Protein AF-A0A6G3XVT5-F1 (afdb_monomer_lite)

Radius of gyration: 16.62 Å; chains: 1; bounding box: 34×27×42 Å

InterPro domains:
  IPR014729 Rossmann-like alpha/beta/alpha sandwich fold [G3DSA:3.40.50.620] (2-60)

Structure (mmCIF, N/CA/C/O backbone):
data_AF-A0A6G3XVT5-F1
#
_entry.id   AF-A0A6G3XVT5-F1
#
loop_
_atom_site.group_PDB
_atom_site.id
_atom_site.type_symbol
_atom_site.label_atom_id
_atom_site.label_alt_id
_atom_site.label_comp_id
_atom_site.label_asym_id
_atom_site.label_entity_id
_atom_site.label_seq_id
_atom_site.pdbx_PDB_ins_code
_atom_site.Cartn_x
_atom_site.Cartn_y
_atom_site.Cartn_z
_atom_site.occupancy
_atom_site.B_iso_or_equiv
_atom_site.auth_seq_id
_atom_site.auth_comp_id
_atom_site.auth_asym_id
_atom_site.auth_atom_id
_atom_site.pdbx_PDB_model_num
ATOM 1 N N . GLY A 1 1 ? -1.878 -3.801 -15.586 1.00 62.06 1 GLY A N 1
ATOM 2 C CA . GLY A 1 1 ? -0.423 -3.577 -15.495 1.00 62.06 1 GLY A CA 1
ATOM 3 C C . GLY A 1 1 ? -0.042 -2.442 -16.419 1.00 62.06 1 GLY A C 1
ATOM 4 O O . GLY A 1 1 ? -0.821 -2.137 -17.315 1.00 62.06 1 GLY A O 1
ATOM 5 N N . HIS A 1 2 ? 1.109 -1.820 -16.193 1.00 69.81 2 HIS A N 1
ATOM 6 C CA . HIS A 1 2 ? 1.685 -0.836 -17.110 1.00 69.81 2 HIS A CA 1
ATOM 7 C C . HIS A 1 2 ? 2.779 -1.523 -17.928 1.00 69.81 2 HIS A C 1
ATOM 9 O O . HIS A 1 2 ? 3.552 -2.289 -17.358 1.00 69.81 2 HIS A O 1
ATOM 15 N N . VAL A 1 3 ? 2.820 -1.284 -19.240 1.00 78.00 3 VAL A N 1
ATOM 16 C CA . VAL A 1 3 ? 3.915 -1.771 -20.090 1.00 78.00 3 VAL A CA 1
ATOM 17 C C . VAL A 1 3 ? 5.144 -0.929 -19.768 1.00 78.00 3 VAL A C 1
ATOM 19 O O . VAL A 1 3 ? 5.078 0.297 -19.846 1.00 78.00 3 VAL A O 1
ATOM 22 N N . LEU A 1 4 ? 6.231 -1.576 -19.355 1.00 81.50 4 LEU A N 1
ATOM 23 C CA . LEU A 1 4 ? 7.510 -0.907 -19.138 1.00 81.50 4 LEU A CA 1
ATOM 24 C C . LEU A 1 4 ? 8.281 -0.857 -20.463 1.00 81.50 4 LEU A C 1
ATOM 26 O O . LEU A 1 4 ? 8.330 -1.858 -21.175 1.00 81.50 4 LEU A O 1
ATOM 30 N N . THR A 1 5 ? 8.880 0.291 -20.778 1.00 84.69 5 THR A N 1
ATOM 31 C CA . THR A 1 5 ? 9.735 0.496 -21.958 1.00 84.69 5 THR A CA 1
ATOM 32 C C . THR A 1 5 ? 11.065 1.099 -21.518 1.00 84.69 5 THR A C 1
ATOM 34 O O . THR A 1 5 ? 11.117 1.864 -20.554 1.00 84.69 5 THR A O 1
ATOM 37 N N . ASP A 1 6 ? 12.143 0.756 -22.212 1.00 84.19 6 ASP A N 1
ATOM 38 C CA . ASP A 1 6 ? 13.499 1.263 -21.983 1.00 84.19 6 ASP A CA 1
ATOM 39 C C . ASP A 1 6 ? 13.929 2.330 -23.006 1.00 84.19 6 ASP A C 1
ATOM 41 O O . ASP A 1 6 ? 15.070 2.794 -22.977 1.00 84.19 6 ASP A O 1
ATOM 45 N N . ASP A 1 7 ? 13.000 2.776 -23.860 1.00 86.44 7 ASP A N 1
ATOM 46 C CA . ASP A 1 7 ? 13.211 3.850 -24.831 1.00 86.44 7 ASP A CA 1
ATOM 47 C C . ASP A 1 7 ? 13.852 5.092 -24.182 1.00 86.44 7 ASP A C 1
ATOM 49 O O . ASP A 1 7 ? 13.290 5.723 -23.284 1.00 86.44 7 ASP A O 1
ATOM 53 N N . GLY A 1 8 ? 15.040 5.467 -24.667 1.00 85.12 8 GLY A N 1
ATOM 54 C CA . GLY A 1 8 ? 15.791 6.635 -24.193 1.00 85.12 8 GLY A CA 1
ATOM 55 C C . GLY A 1 8 ? 16.731 6.383 -23.007 1.00 85.12 8 GLY A C 1
ATOM 56 O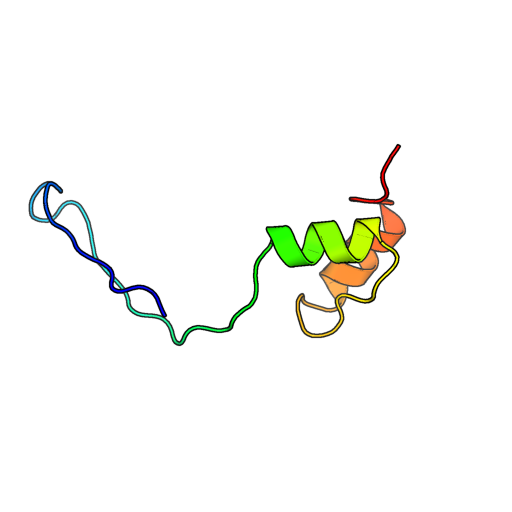 O . GLY A 1 8 ? 17.378 7.329 -22.551 1.00 85.12 8 GLY A O 1
ATOM 57 N N . LEU A 1 9 ? 16.850 5.145 -22.516 1.00 86.94 9 LEU A N 1
ATOM 58 C CA . LEU A 1 9 ? 17.806 4.779 -21.467 1.00 86.94 9 LEU A CA 1
ATOM 59 C C . LEU A 1 9 ? 19.171 4.360 -22.051 1.00 86.94 9 LEU A C 1
ATOM 61 O O . LEU A 1 9 ? 19.233 3.818 -23.154 1.00 86.94 9 LEU A O 1
ATOM 65 N N . PRO A 1 10 ? 20.287 4.587 -21.327 1.00 85.38 10 PRO A N 1
ATOM 66 C CA . PRO A 1 10 ? 21.602 4.110 -21.750 1.00 85.38 10 P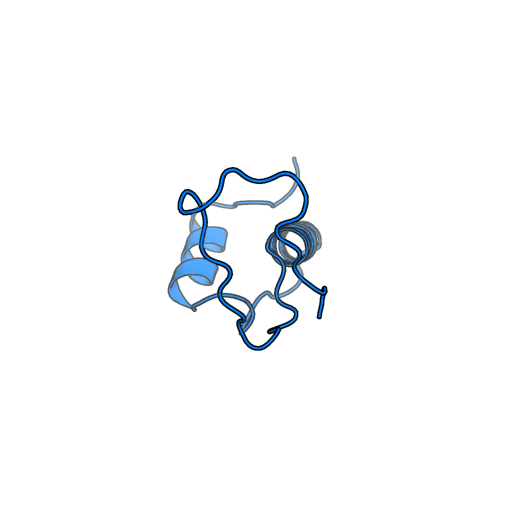RO A CA 1
ATOM 67 C C . PRO A 1 10 ? 21.656 2.579 -21.814 1.00 85.38 10 PRO A C 1
ATOM 69 O O . PRO A 1 10 ? 21.250 1.902 -20.863 1.00 85.38 10 PRO A O 1
ATOM 72 N N . GLU A 1 11 ? 22.227 2.035 -22.892 1.00 83.12 11 GLU A N 1
ATOM 73 C CA . GLU A 1 11 ? 22.427 0.590 -23.046 1.00 83.12 11 GLU A CA 1
ATOM 74 C C . GLU A 1 11 ? 23.215 -0.000 -21.865 1.00 83.12 11 GLU A C 1
ATOM 76 O O . GLU A 1 11 ? 24.240 0.535 -21.439 1.00 83.12 11 GLU A O 1
ATOM 81 N N . GLY A 1 12 ? 22.721 -1.112 -21.312 1.00 82.56 12 GLY A N 1
ATOM 82 C CA . GLY A 1 12 ? 23.365 -1.831 -20.206 1.00 82.56 12 GLY A CA 1
ATOM 83 C C . GLY A 1 12 ? 23.315 -1.132 -18.840 1.00 82.56 12 GLY A C 1
ATOM 84 O O . GLY A 1 12 ? 23.779 -1.710 -17.858 1.00 82.56 12 GLY A O 1
ATOM 85 N N . GLY A 1 13 ? 22.746 0.076 -18.743 1.00 87.00 13 GLY A N 1
ATOM 86 C CA . GLY A 1 13 ? 22.618 0.816 -17.483 1.00 87.00 13 GLY A CA 1
ATOM 87 C C . GLY A 1 13 ? 21.379 0.458 -16.659 1.00 87.00 13 GLY A C 1
ATOM 88 O O . GLY A 1 13 ? 21.317 0.788 -15.475 1.00 87.00 13 GLY A O 1
ATOM 89 N N . VAL A 1 14 ? 20.387 -0.198 -17.269 1.00 88.56 14 VAL A N 1
ATOM 90 C CA . VAL A 1 14 ? 19.085 -0.492 -16.653 1.00 88.56 14 VAL A CA 1
ATOM 91 C C . VAL A 1 14 ? 18.634 -1.908 -17.009 1.00 88.56 14 VAL A C 1
ATOM 93 O O . VAL A 1 14 ? 18.9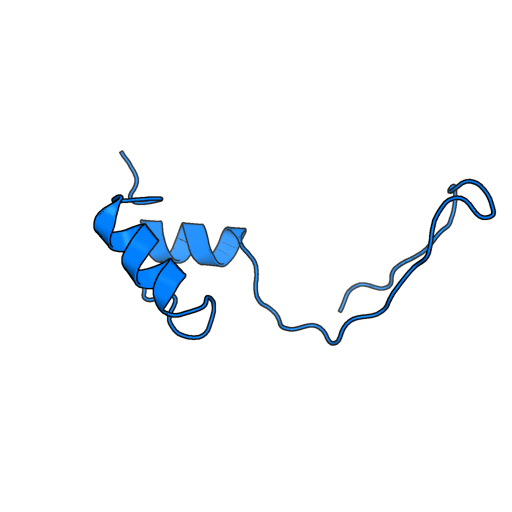54 -2.434 -18.072 1.00 88.56 14 VAL A O 1
ATOM 96 N N . SER A 1 15 ? 17.892 -2.547 -16.105 1.00 87.81 15 SER A N 1
ATOM 97 C CA . SER A 1 15 ? 17.223 -3.826 -16.353 1.00 87.81 15 SER A CA 1
ATOM 98 C C . SER A 1 15 ? 15.758 -3.723 -15.950 1.00 87.81 15 SER A C 1
ATOM 100 O O . SER A 1 15 ? 15.447 -3.340 -14.822 1.00 87.81 15 SER A O 1
ATOM 102 N N . LEU A 1 16 ? 14.863 -4.067 -16.872 1.00 88.31 16 LEU A N 1
ATOM 103 C CA . LEU A 1 16 ? 13.432 -4.154 -16.609 1.00 88.31 16 LEU A CA 1
ATOM 104 C C . LEU A 1 16 ? 13.104 -5.535 -16.038 1.00 88.31 16 LEU A C 1
ATOM 106 O O . LEU A 1 16 ? 13.501 -6.559 -16.592 1.00 88.31 16 LEU A O 1
ATOM 110 N N . VAL A 1 17 ? 12.373 -5.558 -14.926 1.00 86.50 17 VAL A N 1
ATOM 111 C CA . VAL A 1 17 ? 11.880 -6.789 -14.305 1.00 86.50 17 VAL A CA 1
ATOM 112 C C . VAL A 1 17 ? 10.373 -6.674 -14.185 1.00 86.50 17 VAL A C 1
ATOM 114 O O . VAL A 1 17 ? 9.861 -5.814 -13.468 1.00 86.50 17 VAL A O 1
ATOM 117 N N . GLU A 1 18 ? 9.660 -7.544 -14.892 1.00 84.12 18 GLU A N 1
ATOM 118 C CA . GLU A 1 18 ? 8.216 -7.632 -14.747 1.00 84.12 18 GLU A CA 1
ATOM 119 C C . GLU A 1 18 ? 7.858 -8.313 -13.429 1.00 84.12 18 GLU A C 1
ATOM 121 O O . GLU A 1 18 ? 8.385 -9.369 -13.072 1.00 84.12 18 GLU A O 1
ATOM 126 N N . VAL A 1 19 ? 6.926 -7.702 -12.708 1.00 81.38 19 VAL A N 1
ATOM 127 C CA . VAL A 1 19 ? 6.387 -8.228 -11.456 1.00 81.38 19 VAL A CA 1
ATOM 128 C C . VAL A 1 19 ? 4.880 -8.373 -11.643 1.00 81.38 19 VAL A C 1
ATOM 130 O O . VAL A 1 19 ? 4.256 -7.445 -12.172 1.00 81.38 19 VAL A O 1
ATOM 133 N N . PRO A 1 20 ? 4.260 -9.493 -11.228 1.00 78.00 20 PRO A N 1
ATOM 134 C CA . PRO A 1 20 ? 2.810 -9.616 -11.243 1.00 78.00 20 PRO A CA 1
ATOM 135 C C . PRO A 1 20 ? 2.189 -8.423 -10.519 1.00 78.00 20 PRO A C 1
ATOM 137 O O . PRO A 1 20 ? 2.521 -8.147 -9.366 1.00 78.00 20 PRO A O 1
ATOM 140 N N . ALA A 1 21 ? 1.320 -7.691 -11.215 1.00 66.44 21 ALA A N 1
ATOM 141 C CA . ALA A 1 21 ? 0.732 -6.477 -10.674 1.00 66.44 21 ALA A CA 1
ATOM 142 C C . ALA A 1 21 ? -0.215 -6.824 -9.515 1.00 66.44 21 ALA A C 1
ATOM 144 O O . ALA A 1 21 ? -1.392 -7.113 -9.721 1.00 66.44 21 ALA A O 1
ATOM 145 N N . LEU A 1 22 ? 0.297 -6.771 -8.287 1.00 68.56 22 LEU A N 1
ATOM 146 C CA . LEU A 1 22 ? -0.523 -6.575 -7.102 1.00 68.56 22 LEU A CA 1
ATOM 147 C C . LEU A 1 22 ? -0.951 -5.111 -7.147 1.00 68.56 22 LEU A C 1
ATOM 149 O O . LEU A 1 22 ? -0.101 -4.225 -7.107 1.00 68.56 22 LEU A O 1
ATOM 153 N N . ALA A 1 23 ? -2.246 -4.842 -7.297 1.00 70.50 23 ALA A N 1
ATOM 154 C CA . ALA A 1 23 ? -2.792 -3.484 -7.339 1.00 70.50 23 ALA A CA 1
ATOM 155 C C . ALA A 1 23 ? -2.761 -2.822 -5.943 1.00 70.50 23 ALA A C 1
ATOM 157 O O . ALA A 1 23 ? -3.782 -2.387 -5.427 1.00 70.50 23 ALA A O 1
ATOM 158 N N . ILE A 1 24 ? -1.590 -2.800 -5.307 1.00 85.50 24 ILE A N 1
ATOM 159 C CA . ILE A 1 24 ? -1.329 -2.187 -4.009 1.00 85.50 24 ILE A CA 1
ATOM 160 C C . ILE A 1 24 ? -0.521 -0.917 -4.273 1.00 85.50 24 ILE A C 1
ATOM 162 O O . ILE A 1 24 ? 0.541 -0.964 -4.891 1.00 85.50 24 ILE A O 1
ATOM 166 N N . SER A 1 25 ? -1.014 0.221 -3.791 1.00 89.62 25 SER A N 1
ATOM 167 C CA . SER A 1 25 ? -0.365 1.524 -3.937 1.00 89.62 25 SER A CA 1
ATOM 168 C C . SER A 1 25 ? -0.130 2.146 -2.569 1.00 89.62 25 SER A C 1
ATOM 170 O O . SER A 1 25 ? -1.029 2.195 -1.735 1.00 89.62 25 SER A O 1
ATOM 172 N N . SER A 1 26 ? 1.066 2.690 -2.329 1.00 93.56 26 SER A N 1
ATOM 173 C CA . SER A 1 26 ? 1.320 3.430 -1.088 1.00 93.56 26 SER A CA 1
ATOM 174 C C . SER A 1 26 ? 0.477 4.702 -0.980 1.00 93.56 26 SER A C 1
ATOM 176 O O . SER A 1 26 ? 0.231 5.154 0.133 1.00 93.56 26 SER A O 1
ATOM 178 N N . THR A 1 27 ? 0.053 5.292 -2.104 1.00 94.56 27 THR A N 1
ATOM 179 C CA . THR A 1 27 ? -0.870 6.437 -2.099 1.00 94.56 27 THR A CA 1
ATOM 180 C C . THR A 1 27 ? -2.233 6.017 -1.564 1.00 94.56 27 THR A C 1
ATOM 182 O O . THR A 1 27 ? -2.683 6.608 -0.588 1.00 94.56 27 THR A O 1
ATOM 185 N N . ASP A 1 28 ? -2.792 4.926 -2.090 1.00 93.88 28 ASP A N 1
ATOM 186 C CA . ASP A 1 28 ? -4.053 4.347 -1.607 1.00 93.88 28 ASP A CA 1
ATOM 187 C C . ASP A 1 28 ? -3.969 3.978 -0.114 1.00 93.88 28 ASP A C 1
ATOM 189 O O . ASP A 1 28 ? -4.800 4.396 0.685 1.00 93.88 28 ASP A O 1
ATOM 193 N N . CYS A 1 29 ? -2.888 3.318 0.325 1.00 95.56 29 CYS A N 1
ATOM 194 C CA . CYS A 1 29 ? -2.697 3.007 1.747 1.00 95.56 29 CYS A CA 1
ATOM 195 C C . CYS A 1 29 ? -2.730 4.252 2.653 1.00 95.56 29 CYS A C 1
ATOM 197 O O . CYS A 1 29 ? -3.305 4.200 3.738 1.00 95.56 29 CYS A O 1
ATOM 199 N N . ARG A 1 30 ? -2.101 5.364 2.246 1.00 96.69 30 ARG A N 1
ATOM 200 C CA . ARG A 1 30 ? -2.097 6.600 3.048 1.00 96.69 30 ARG A CA 1
ATOM 201 C C . ARG A 1 30 ? -3.471 7.263 3.070 1.00 96.69 30 ARG A C 1
ATOM 203 O O . ARG A 1 30 ? -3.891 7.712 4.130 1.00 96.69 30 ARG A O 1
ATOM 210 N N . GLU A 1 31 ? -4.160 7.303 1.932 1.00 96.31 31 GLU A N 1
ATOM 211 C CA . GLU A 1 31 ? -5.506 7.876 1.812 1.00 96.31 31 GLU A CA 1
ATOM 212 C C . GLU A 1 31 ? -6.518 7.108 2.665 1.00 96.31 31 GLU A C 1
ATOM 214 O O . GLU A 1 31 ? -7.256 7.722 3.434 1.00 96.31 31 GLU A O 1
ATOM 219 N N . ARG A 1 32 ? -6.479 5.772 2.626 1.00 95.88 32 ARG A N 1
ATOM 220 C CA . ARG A 1 32 ? -7.299 4.906 3.485 1.00 95.88 32 ARG A CA 1
ATOM 221 C C . ARG A 1 32 ? -7.084 5.211 4.963 1.00 95.88 32 ARG A C 1
ATOM 223 O O . ARG A 1 32 ? -8.047 5.432 5.687 1.00 95.88 32 ARG A O 1
ATOM 230 N N . VAL A 1 33 ? -5.829 5.298 5.411 1.00 97.00 33 VAL A N 1
ATOM 231 C CA . VAL A 1 33 ? -5.521 5.634 6.813 1.00 97.00 33 VAL A CA 1
ATOM 232 C C . VAL A 1 33 ? -6.041 7.024 7.186 1.00 97.00 33 VAL A C 1
ATOM 234 O O . VAL A 1 33 ? -6.621 7.175 8.261 1.00 97.00 33 VAL A O 1
ATOM 237 N N . ALA A 1 34 ? -5.883 8.019 6.308 1.00 97.00 34 ALA A N 1
ATOM 238 C CA . ALA A 1 34 ? -6.400 9.370 6.530 1.00 97.00 34 ALA A CA 1
ATOM 239 C C . ALA A 1 34 ? -7.932 9.397 6.670 1.00 97.00 34 ALA A C 1
ATOM 241 O O . ALA A 1 34 ? -8.466 10.184 7.446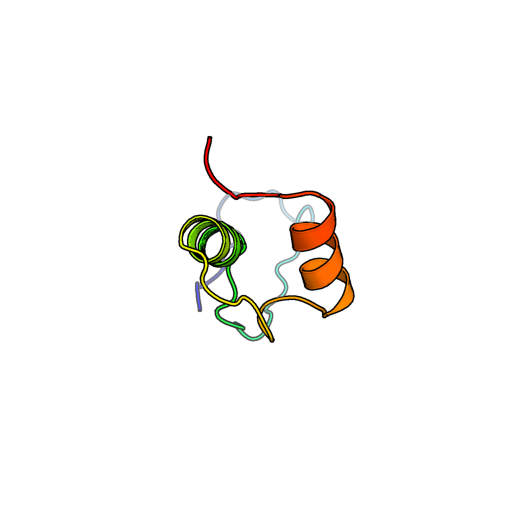 1.00 97.00 34 ALA A O 1
ATOM 242 N N . GLN A 1 35 ? -8.629 8.507 5.960 1.00 96.19 35 GLN A N 1
ATOM 243 C CA . GLN A 1 35 ? -10.083 8.330 6.017 1.00 96.19 35 GLN A CA 1
ATOM 244 C C . GLN A 1 35 ? -10.545 7.413 7.167 1.00 96.19 35 GLN A C 1
ATOM 246 O O . GLN A 1 35 ? -11.742 7.196 7.341 1.00 96.19 35 GLN A O 1
ATOM 251 N N . GLY A 1 36 ? -9.622 6.871 7.971 1.00 94.88 36 GLY A N 1
ATOM 252 C CA . GLY A 1 36 ? -9.936 5.920 9.042 1.00 94.88 36 GLY A CA 1
ATOM 253 C C . GLY A 1 36 ? -10.275 4.509 8.546 1.00 94.88 36 GLY A C 1
ATOM 254 O O . GLY A 1 36 ? -10.805 3.696 9.304 1.00 94.88 36 GLY A O 1
ATOM 255 N N . GLU A 1 37 ? -9.969 4.196 7.289 1.00 95.75 37 GLU A N 1
ATOM 256 C CA . GLU A 1 37 ? -10.214 2.89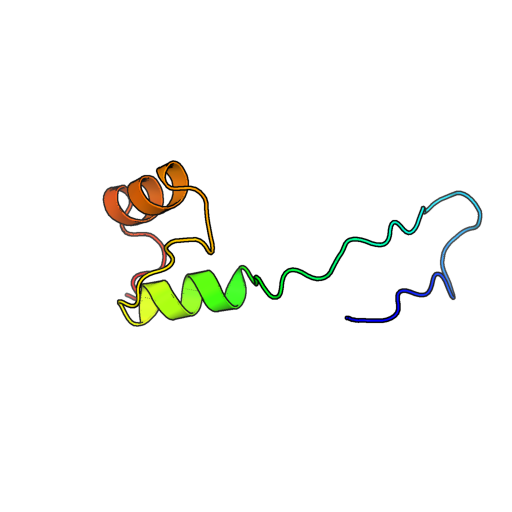3 6.688 1.00 95.75 37 GLU A CA 1
ATOM 257 C C . GLU A 1 37 ? -9.092 1.886 6.994 1.00 95.75 37 GLU A C 1
ATOM 259 O O . GLU A 1 37 ? -7.911 2.241 7.090 1.00 95.75 37 GLU A O 1
ATOM 264 N N . PRO A 1 38 ? -9.421 0.587 7.106 1.00 94.00 38 PRO A N 1
ATOM 265 C CA . PRO A 1 38 ? -8.422 -0.445 7.334 1.00 94.00 38 PRO A CA 1
ATOM 266 C C . PRO A 1 38 ? -7.515 -0.656 6.113 1.00 94.00 38 PRO A C 1
ATOM 268 O O . PRO A 1 38 ? -7.974 -0.662 4.967 1.00 94.00 38 PRO A O 1
ATOM 271 N N . VAL A 1 39 ? -6.236 -0.940 6.381 1.00 95.62 39 VAL A N 1
ATOM 272 C CA . VAL A 1 39 ? -5.208 -1.318 5.385 1.00 95.62 39 VAL A CA 1
ATOM 273 C C . VAL A 1 39 ? -4.696 -2.755 5.576 1.00 95.62 39 VAL A C 1
ATOM 275 O O . VAL A 1 39 ? -3.598 -3.109 5.141 1.00 95.62 39 VAL A O 1
ATOM 278 N N . TRP A 1 40 ? -5.487 -3.602 6.245 1.00 94.50 40 TRP A N 1
ATOM 279 C CA . TRP A 1 40 ? -5.186 -5.026 6.411 1.00 94.50 40 TRP A CA 1
ATOM 280 C C . TRP A 1 40 ? -4.991 -5.692 5.049 1.00 94.50 40 TRP A C 1
ATOM 282 O O . TRP A 1 40 ? -5.729 -5.408 4.110 1.00 94.50 40 TRP A O 1
ATOM 292 N N . TYR A 1 41 ? -3.995 -6.572 4.947 1.00 92.25 41 TYR A N 1
ATOM 293 C CA . TYR A 1 41 ? -3.620 -7.280 3.714 1.00 92.25 41 TYR A CA 1
ATOM 294 C C . TYR A 1 41 ? -3.053 -6.403 2.581 1.00 92.25 41 TYR A C 1
ATOM 296 O O . TYR A 1 41 ? -2.493 -6.953 1.637 1.00 92.25 41 TYR A O 1
ATOM 304 N N . LEU A 1 42 ? -3.107 -5.069 2.690 1.00 92.94 42 LEU A N 1
ATOM 305 C CA . LEU A 1 42 ? -2.372 -4.149 1.809 1.00 92.94 42 LEU A CA 1
ATOM 306 C C . LEU A 1 42 ? -0.929 -3.951 2.283 1.00 92.94 42 LEU A C 1
ATOM 308 O O . LEU A 1 42 ? -0.024 -3.720 1.484 1.00 92.94 42 LEU A O 1
ATOM 312 N N . VAL A 1 43 ? -0.708 -4.054 3.594 1.00 94.31 43 VAL A N 1
ATOM 313 C CA . VAL A 1 43 ? 0.612 -3.979 4.224 1.00 94.31 43 VAL A CA 1
ATOM 314 C C . VAL A 1 43 ? 0.775 -5.087 5.275 1.00 94.31 43 VAL A C 1
ATOM 316 O O . VAL A 1 43 ? -0.225 -5.594 5.793 1.00 94.31 43 VAL A O 1
ATOM 319 N N . PRO A 1 44 ? 2.016 -5.478 5.627 1.00 96.31 44 PRO A N 1
ATOM 320 C CA . PRO A 1 44 ? 2.263 -6.436 6.703 1.00 96.31 44 PRO A CA 1
ATOM 321 C C . PRO A 1 44 ? 1.698 -5.971 8.053 1.00 96.31 44 PRO A C 1
ATOM 323 O O . PRO A 1 44 ? 1.710 -4.781 8.363 1.00 96.31 44 PRO A O 1
ATOM 326 N N . ASP A 1 45 ? 1.298 -6.911 8.911 1.00 96.69 45 ASP A N 1
ATOM 327 C CA . ASP A 1 45 ? 0.684 -6.618 10.218 1.00 96.69 45 ASP A CA 1
ATOM 328 C C . ASP A 1 45 ? 1.541 -5.696 11.110 1.00 96.69 45 ASP A C 1
ATOM 330 O O . ASP A 1 45 ? 1.046 -4.738 11.704 1.00 96.69 45 ASP A O 1
ATOM 334 N N . GLY A 1 46 ? 2.861 -5.915 11.139 1.00 97.81 46 GLY A N 1
ATOM 335 C CA . GLY A 1 46 ? 3.789 -5.052 11.876 1.00 97.81 46 GLY A CA 1
ATOM 336 C C . GLY A 1 46 ? 3.763 -3.589 11.413 1.00 97.81 46 GLY A C 1
ATOM 337 O O . GLY A 1 46 ? 3.924 -2.686 12.233 1.00 97.81 46 GLY A O 1
ATOM 338 N N . VAL A 1 47 ? 3.496 -3.345 10.125 1.00 97.50 47 VAL A N 1
ATOM 339 C CA . VAL A 1 47 ? 3.349 -1.994 9.564 1.00 97.50 47 VAL A CA 1
ATOM 340 C C . VAL A 1 47 ? 2.036 -1.367 10.022 1.00 97.50 47 VAL A C 1
ATOM 342 O O . VAL A 1 47 ? 2.043 -0.201 10.410 1.00 97.50 47 VAL A O 1
ATOM 345 N N . VAL A 1 48 ? 0.936 -2.126 10.068 1.00 97.12 48 VAL A N 1
ATOM 346 C CA . VAL A 1 48 ? -0.350 -1.603 10.564 1.00 97.12 48 VAL A CA 1
ATOM 347 C C . VAL A 1 48 ? -0.232 -1.160 12.021 1.00 97.12 48 VAL A C 1
ATOM 349 O O . VAL A 1 48 ? -0.603 -0.037 12.366 1.00 97.12 48 VAL A O 1
ATOM 352 N N . ARG A 1 49 ? 0.382 -1.996 12.866 1.00 97.62 49 ARG A N 1
ATOM 353 C CA . ARG A 1 49 ? 0.655 -1.657 14.273 1.00 97.62 49 ARG A CA 1
ATOM 354 C C . ARG A 1 49 ? 1.547 -0.427 14.408 1.00 97.62 49 ARG A C 1
ATOM 356 O O . ARG A 1 49 ? 1.370 0.366 15.329 1.00 97.62 49 ARG A O 1
ATOM 363 N N . TYR A 1 50 ? 2.524 -0.270 13.517 1.00 97.81 50 TYR A N 1
ATOM 364 C CA . TYR A 1 50 ? 3.425 0.878 13.534 1.00 97.81 50 TYR A CA 1
ATOM 365 C C . TYR A 1 50 ? 2.710 2.178 13.150 1.00 97.81 50 TYR A C 1
ATOM 367 O O . TYR A 1 50 ? 2.880 3.181 13.845 1.00 97.81 50 TYR A O 1
ATOM 375 N N . ILE A 1 51 ? 1.884 2.151 12.098 1.00 97.19 51 ILE A N 1
ATOM 376 C CA . ILE A 1 51 ? 1.044 3.282 11.681 1.00 97.19 51 ILE A CA 1
ATOM 377 C C . ILE A 1 51 ? 0.154 3.731 12.842 1.00 97.19 51 ILE A C 1
ATOM 379 O O . ILE A 1 51 ? 0.135 4.919 13.158 1.00 97.19 51 ILE A O 1
ATOM 383 N N . ASP A 1 52 ? -0.507 2.790 13.522 1.00 95.12 52 ASP A N 1
ATOM 384 C CA . ASP A 1 52 ? -1.356 3.093 14.677 1.00 95.12 52 ASP A CA 1
ATOM 385 C C . ASP A 1 52 ? -0.546 3.663 15.850 1.00 95.12 52 ASP A C 1
ATOM 387 O O . ASP A 1 52 ? -0.806 4.774 16.306 1.00 95.12 52 ASP A O 1
ATOM 391 N N . LYS A 1 53 ? 0.531 2.995 16.279 1.00 97.31 53 LYS A N 1
ATOM 392 C CA . LYS A 1 53 ? 1.368 3.463 17.399 1.00 97.31 53 LYS A CA 1
ATOM 393 C C . LYS A 1 53 ? 1.946 4.865 17.179 1.00 97.31 53 LYS A C 1
ATOM 395 O O . LYS A 1 53 ? 2.187 5.592 18.142 1.00 97.31 53 LYS A O 1
ATOM 400 N N . ARG A 1 54 ? 2.246 5.222 15.930 1.00 97.50 54 ARG A N 1
ATOM 401 C CA . ARG A 1 54 ? 2.892 6.488 15.558 1.00 97.50 54 ARG A CA 1
ATOM 402 C C . ARG A 1 54 ? 1.923 7.526 15.000 1.00 97.50 54 ARG A C 1
ATOM 404 O O . ARG A 1 54 ? 2.382 8.615 14.680 1.00 97.50 54 ARG A O 1
ATOM 411 N N . GLN A 1 55 ? 0.631 7.202 14.912 1.00 95.81 55 GLN A N 1
ATOM 412 C CA . GLN A 1 55 ? -0.413 8.077 14.372 1.00 95.81 55 GLN A CA 1
ATOM 413 C C . GLN A 1 55 ? -0.078 8.596 12.959 1.00 95.81 55 GLN A C 1
ATOM 415 O O . GLN A 1 55 ? -0.350 9.745 12.628 1.00 95.81 55 GLN A O 1
ATOM 420 N N . LEU A 1 56 ? 0.554 7.766 12.122 1.00 97.19 56 LEU A N 1
ATOM 421 C CA . LEU A 1 56 ? 0.959 8.190 10.777 1.00 97.19 56 LEU A CA 1
ATOM 422 C C . LEU A 1 56 ? -0.260 8.367 9.871 1.00 97.19 56 LEU A C 1
ATOM 424 O O . LEU A 1 56 ? -1.196 7.575 9.942 1.00 97.19 56 LEU A O 1
ATOM 428 N N . TYR A 1 57 ? -0.197 9.356 8.976 1.00 96.06 57 TYR A N 1
ATOM 429 C CA . TYR A 1 57 ? -1.172 9.603 7.899 1.00 96.06 57 TYR A 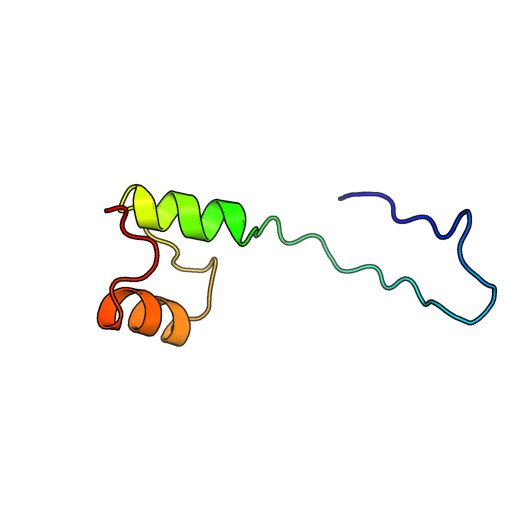CA 1
ATOM 430 C C . TYR A 1 57 ? -2.604 9.918 8.351 1.00 96.06 57 TYR A C 1
ATOM 432 O O . TYR A 1 57 ? -3.484 10.050 7.510 1.00 96.06 57 TYR A O 1
ATOM 440 N N . ARG A 1 58 ? -2.843 10.075 9.653 1.00 88.81 58 ARG A N 1
ATOM 441 C CA . ARG A 1 58 ? -4.034 10.746 10.175 1.00 88.81 58 ARG A CA 1
ATOM 442 C C . ARG A 1 58 ? -3.803 12.228 9.880 1.00 88.81 58 ARG A C 1
ATOM 444 O O . ARG A 1 58 ? -2.718 12.711 10.194 1.00 88.81 58 ARG A O 1
ATOM 451 N N . GLY A 1 59 ? -4.711 12.885 9.158 1.00 76.56 59 GLY A N 1
ATOM 452 C CA . GLY A 1 59 ? -4.560 14.306 8.810 1.00 76.56 59 GLY A CA 1
ATOM 453 C C . GLY A 1 59 ? -4.292 15.176 10.044 1.00 76.56 59 GLY A C 1
ATOM 454 O O . GLY A 1 59 ? -4.447 14.704 11.171 1.00 76.56 59 GLY A O 1
ATOM 455 N N . GLU A 1 60 ? -3.866 16.424 9.833 1.00 56.78 60 GLU A N 1
ATOM 456 C CA . GLU A 1 60 ? -3.882 17.418 10.921 1.00 56.78 60 GLU A CA 1
ATOM 457 C C . GLU A 1 60 ? -5.275 17.536 11.557 1.00 56.78 60 GLU A C 1
ATOM 459 O O . GLU A 1 60 ? -6.278 17.494 10.804 1.00 56.78 60 GLU A O 1
#

pLDDT: mean 88.7, std 9.74, range [56.78, 97.81]

Organism: NCBI:txid2706086

Foldseek 3Di:
DDDDDCPPPDPPPDDDDDDPDPVQDPVVVLVCVLVVHDCPPSDDPVVSVVCVVVVPSNDD

Secondary structure (DSSP, 8-state):
-PPP--TTSPTTS------------HHHHHHHHHTT---BTTB-HHHHHHHHHHTTT---

Sequence (60 aa):
GHVLTDDGLPEGGVSLVEVPALAISSTDCRERVAQGEPVWYLVPDGVVRYIDKRQLYRGE